Protein AF-A0A7X6Z408-F1 (afdb_monomer_lite)

Foldseek 3Di:
DAAFQFDPDDWDFCPDDPNQVDAFFKKWWAQDPCQCVFPQCVPPDHDPQTFIWTWHDDVAIKIWTFFYAHPVRRDTDGDPDPDIRMDGSVSRRGITITTIDDDPVNCVDPVND

Secondary structure (DSSP, 8-state):
-EEPEE-----EETTSTTGGG--SEEEEEP--TTGGGSTT-TTSPP-SS-EEEEEEEESEEEEEEEEEEETTTTEEEE-SSS--EEEEGGG-TT-EEEEEEPPHHHHT-GGG-

Radius of gyration: 12.65 Å; chains: 1; bounding box: 28×29×30 Å

pLDDT: mean 82.38, std 9.24, range [54.75, 93.94]

Structure (mmCIF, N/CA/C/O backbone):
data_AF-A0A7X6Z408-F1
#
_entry.id   AF-A0A7X6Z408-F1
#
loop_
_atom_site.group_PDB
_atom_site.id
_atom_site.type_symbol
_atom_site.label_atom_id
_atom_site.label_alt_id
_atom_site.label_comp_id
_atom_site.label_asym_id
_atom_site.label_entity_id
_atom_site.label_seq_id
_atom_site.pdbx_PDB_ins_code
_atom_site.Cartn_x
_atom_site.Cartn_y
_atom_site.Cartn_z
_atom_site.occupancy
_atom_site.B_iso_or_equiv
_atom_site.auth_seq_id
_atom_site.auth_comp_id
_atom_site.auth_asym_id
_atom_site.auth_atom_id
_atom_site.pdbx_PDB_model_num
ATOM 1 N N . MET A 1 1 ? 8.527 -6.703 -14.363 1.00 76.44 1 MET A N 1
ATOM 2 C CA . MET A 1 1 ? 7.606 -5.868 -13.563 1.00 76.44 1 MET A CA 1
ATOM 3 C C . MET A 1 1 ? 6.306 -5.740 -14.341 1.00 76.44 1 MET A C 1
ATOM 5 O O . MET A 1 1 ? 6.371 -5.642 -15.563 1.00 76.44 1 MET A O 1
ATOM 9 N N . ASN A 1 2 ? 5.157 -5.806 -13.670 1.00 82.44 2 ASN A N 1
ATOM 10 C CA . ASN A 1 2 ? 3.829 -5.806 -14.299 1.00 82.44 2 ASN A CA 1
ATOM 11 C C . ASN A 1 2 ? 3.222 -4.405 -14.304 1.00 82.44 2 ASN A C 1
ATOM 13 O O . ASN A 1 2 ? 3.546 -3.613 -13.429 1.00 82.44 2 ASN A O 1
ATOM 17 N N . LYS A 1 3 ? 2.344 -4.082 -15.262 1.00 80.94 3 LYS A N 1
ATOM 18 C CA . LYS A 1 3 ? 1.767 -2.730 -15.382 1.00 80.94 3 LYS A CA 1
AT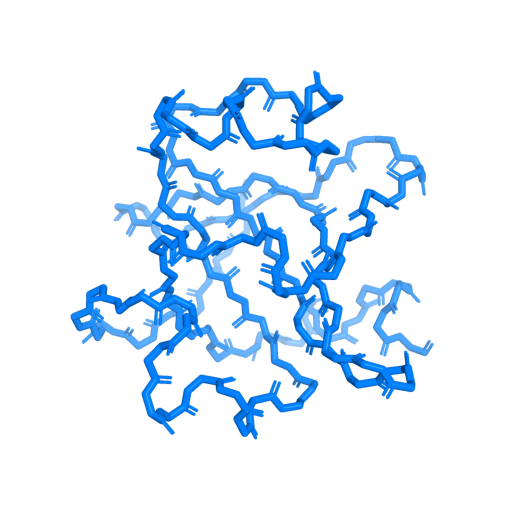OM 19 C C . LYS A 1 3 ? 0.621 -2.484 -14.399 1.00 80.94 3 LYS A C 1
ATOM 21 O O . LYS A 1 3 ? -0.333 -3.257 -14.336 1.00 80.94 3 LYS A O 1
ATOM 26 N N . LEU A 1 4 ? 0.673 -1.345 -13.720 1.00 75.69 4 LEU A N 1
ATOM 27 C CA . LEU A 1 4 ? -0.427 -0.739 -12.981 1.00 75.69 4 LEU A CA 1
ATOM 28 C C . LEU A 1 4 ? -1.313 0.057 -13.946 1.00 75.69 4 LEU A C 1
ATOM 30 O O . LEU A 1 4 ? -0.851 0.617 -14.935 1.00 75.69 4 LEU A O 1
ATOM 34 N N . LYS A 1 5 ? -2.606 0.162 -13.638 1.00 67.44 5 LYS A N 1
ATOM 35 C CA . LYS A 1 5 ? -3.467 1.212 -14.200 1.00 67.44 5 LYS A CA 1
ATOM 36 C C . LYS A 1 5 ? -3.809 2.188 -13.085 1.00 67.44 5 LYS A C 1
ATOM 38 O O . LYS A 1 5 ? -4.943 2.253 -12.617 1.00 67.44 5 LYS A O 1
ATOM 43 N N . ALA A 1 6 ? -2.810 2.922 -12.609 1.00 60.81 6 ALA A N 1
ATOM 44 C CA . ALA A 1 6 ? -3.060 4.014 -11.683 1.00 60.81 6 ALA A CA 1
ATOM 45 C C . ALA A 1 6 ? -3.700 5.168 -12.464 1.00 60.81 6 ALA A C 1
ATOM 47 O O . ALA A 1 6 ? -3.206 5.585 -13.511 1.00 60.81 6 ALA A O 1
ATOM 48 N N . LYS A 1 7 ? -4.833 5.692 -11.993 1.00 58.09 7 LYS A N 1
ATOM 49 C CA . LYS A 1 7 ? -5.314 6.970 -12.525 1.00 58.09 7 LYS A CA 1
ATOM 50 C C . LYS A 1 7 ? -4.286 8.008 -12.058 1.00 58.09 7 LYS A C 1
ATOM 52 O O . LYS A 1 7 ? -3.956 8.013 -10.876 1.00 58.09 7 LYS A O 1
ATOM 57 N N . LYS A 1 8 ? -3.764 8.858 -12.953 1.00 54.75 8 LYS A N 1
ATOM 58 C CA . LYS A 1 8 ? -2.897 9.989 -12.570 1.00 54.75 8 LYS A CA 1
ATOM 59 C C . LYS A 1 8 ? -3.716 10.956 -11.715 1.00 54.75 8 LYS A C 1
ATOM 61 O O . LYS A 1 8 ? -4.368 11.860 -12.229 1.00 54.75 8 LYS A O 1
ATOM 66 N N . ILE A 1 9 ? -3.763 10.691 -10.418 1.00 54.88 9 ILE A N 1
ATOM 67 C CA . ILE A 1 9 ? -4.432 11.499 -9.408 1.00 54.88 9 ILE A CA 1
ATOM 68 C C . ILE A 1 9 ? -3.329 12.098 -8.540 1.00 54.88 9 ILE A C 1
ATOM 70 O O . ILE A 1 9 ? -2.275 11.498 -8.331 1.00 54.88 9 ILE A O 1
ATOM 74 N N . LYS A 1 10 ? -3.567 13.316 -8.061 1.00 65.94 10 LYS A N 1
ATOM 75 C CA . LYS A 1 10 ? -2.752 13.972 -7.040 1.00 65.94 10 LYS A CA 1
ATOM 76 C C . LYS A 1 10 ? -2.531 12.997 -5.870 1.00 65.94 10 LYS A C 1
ATOM 78 O O . LYS A 1 10 ? -3.444 12.270 -5.507 1.00 65.94 10 LYS A O 1
ATOM 83 N N . ARG A 1 11 ? -1.331 12.953 -5.287 1.00 71.00 11 ARG A N 1
ATOM 84 C CA . ARG A 1 11 ? -1.097 12.179 -4.054 1.00 71.00 11 ARG A CA 1
ATOM 85 C C . ARG A 1 11 ? -1.987 12.731 -2.941 1.00 71.00 11 ARG A C 1
ATOM 87 O O . ARG A 1 11 ? -2.121 13.951 -2.818 1.00 71.00 11 ARG A O 1
ATOM 94 N N . HIS A 1 12 ? -2.551 11.847 -2.132 1.00 78.38 12 HIS A N 1
ATOM 95 C CA . HIS A 1 12 ? -3.394 12.218 -1.003 1.00 78.38 12 HIS A CA 1
ATOM 96 C C . HIS A 1 12 ? -2.888 11.574 0.281 1.00 78.38 12 HIS A C 1
ATOM 98 O O . HIS A 1 12 ? -2.257 10.520 0.252 1.00 78.38 12 HIS A O 1
ATOM 104 N N . MET A 1 13 ? -3.197 12.203 1.412 1.00 83.31 13 MET A N 1
ATOM 105 C CA . MET A 1 13 ? -2.973 11.601 2.723 1.00 83.31 13 MET A CA 1
ATOM 106 C C . MET A 1 13 ? -3.982 10.473 2.932 1.00 83.31 13 MET A C 1
ATOM 108 O O . MET A 1 13 ? -5.179 10.697 2.727 1.00 83.31 13 MET A O 1
ATOM 112 N N . LEU A 1 14 ? -3.528 9.312 3.406 1.00 81.06 14 LEU A N 1
ATOM 113 C CA . LEU A 1 14 ? -4.393 8.178 3.740 1.00 81.06 14 LEU A CA 1
ATOM 114 C C . LEU A 1 14 ? -5.520 8.583 4.705 1.00 81.06 14 LEU A C 1
ATOM 116 O O . LEU A 1 14 ? -6.647 8.133 4.563 1.00 81.06 14 LEU A O 1
ATOM 120 N N . ASN A 1 15 ? -5.250 9.505 5.632 1.00 75.50 15 ASN A N 1
ATOM 121 C CA . ASN A 1 15 ? -6.247 9.974 6.596 1.00 75.50 15 ASN A CA 1
ATOM 122 C C . ASN A 1 15 ? -7.119 11.150 6.125 1.00 75.50 15 ASN A C 1
ATOM 124 O O . ASN A 1 15 ? -7.813 11.764 6.932 1.00 75.50 15 ASN A O 1
ATOM 128 N N . SER A 1 16 ? -7.094 11.496 4.837 1.00 75.12 16 SER A N 1
ATOM 129 C CA . SER A 1 16 ? -7.961 12.548 4.295 1.00 75.12 16 SER A CA 1
ATOM 130 C C . SER A 1 16 ? -9.362 12.028 3.930 1.00 75.12 16 SER A C 1
ATOM 132 O O . SER A 1 16 ? -9.568 10.831 3.744 1.00 75.12 16 SER A O 1
ATOM 134 N N . TYR A 1 17 ? -10.322 12.957 3.846 1.00 55.22 17 TYR A N 1
ATOM 135 C CA . TYR A 1 17 ? -11.784 12.759 3.877 1.00 55.22 17 TYR A CA 1
ATOM 136 C C . TYR A 1 17 ? -12.367 11.687 2.930 1.00 55.22 17 TYR A C 1
ATOM 138 O O . TYR A 1 17 ? -13.421 11.136 3.228 1.00 55.22 17 TYR A O 1
ATOM 146 N N . GLU A 1 18 ? -11.695 11.345 1.830 1.00 64.44 18 GLU A N 1
ATOM 147 C CA . GLU A 1 18 ? -12.190 10.356 0.855 1.00 64.44 18 GLU A CA 1
ATOM 148 C C . GLU A 1 18 ? -11.564 8.958 1.014 1.00 64.44 18 GLU A C 1
ATOM 150 O O . GLU A 1 18 ? -12.105 7.987 0.494 1.00 64.44 18 GLU A O 1
ATOM 155 N N . PHE A 1 19 ? -10.453 8.821 1.750 1.00 68.12 19 PHE A N 1
ATOM 156 C CA . PHE A 1 19 ? -9.693 7.564 1.844 1.00 68.12 19 PHE A CA 1
ATOM 157 C C . PHE A 1 19 ? -10.197 6.607 2.924 1.00 68.12 19 PHE A C 1
ATOM 159 O O . PHE A 1 19 ? -10.106 5.397 2.757 1.00 68.12 19 PHE A O 1
ATOM 166 N N . TRP A 1 20 ? -10.818 7.119 3.986 1.00 66.88 20 TRP A N 1
ATOM 167 C CA . TRP A 1 20 ? -11.453 6.281 5.014 1.00 66.88 20 TRP A CA 1
ATOM 168 C C . TRP A 1 20 ? -12.666 5.487 4.500 1.00 66.88 20 TRP A C 1
ATOM 170 O O . TRP A 1 20 ? -13.139 4.585 5.180 1.00 66.88 20 TRP A O 1
ATOM 180 N N . GLN A 1 21 ? -13.175 5.819 3.311 1.00 68.38 21 GLN A N 1
ATOM 181 C CA . GLN A 1 21 ? -14.295 5.133 2.656 1.00 68.38 21 GLN A CA 1
ATOM 182 C C . GLN A 1 21 ? -13.830 4.092 1.622 1.00 68.38 21 GLN A C 1
ATOM 184 O O . GLN A 1 21 ? -14.648 3.488 0.930 1.00 68.38 21 GLN A O 1
ATOM 189 N N . ILE A 1 22 ? -12.516 3.920 1.469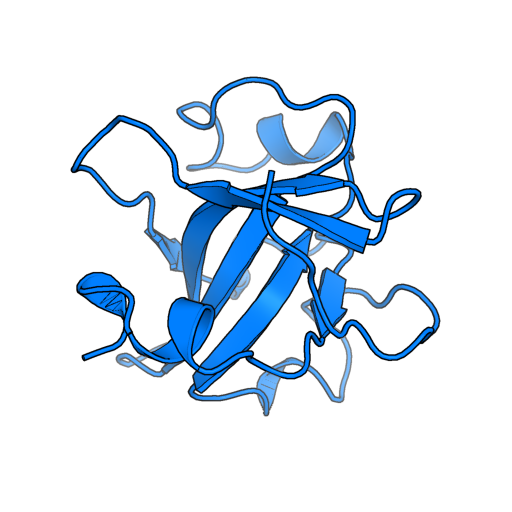 1.00 74.56 22 ILE A N 1
ATOM 190 C CA . ILE A 1 22 ? -11.905 3.030 0.487 1.00 74.56 22 ILE A CA 1
ATOM 191 C C . ILE A 1 22 ? -11.824 1.635 1.094 1.00 74.56 22 ILE A C 1
ATOM 193 O O . ILE A 1 22 ? -10.837 1.279 1.729 1.00 74.56 22 ILE A O 1
ATOM 197 N N . ASP A 1 23 ? -12.879 0.861 0.873 1.00 82.94 23 ASP A N 1
ATOM 198 C CA . ASP A 1 23 ? -12.876 -0.575 1.119 1.00 82.94 23 ASP A CA 1
ATOM 199 C C . ASP A 1 23 ? -12.513 -1.333 -0.167 1.00 82.94 23 ASP A C 1
ATOM 201 O O . ASP A 1 23 ? -12.888 -0.930 -1.279 1.00 82.94 23 ASP A O 1
ATOM 205 N N . GLU A 1 24 ? -11.740 -2.402 -0.002 1.00 87.44 24 GLU A N 1
ATOM 206 C CA . GLU A 1 24 ? -11.273 -3.303 -1.057 1.00 87.44 24 GLU A CA 1
ATOM 207 C C . GLU A 1 24 ? -10.630 -2.595 -2.271 1.00 87.44 24 GLU A C 1
ATOM 209 O O . GLU A 1 24 ? -11.056 -2.758 -3.426 1.00 87.44 24 GLU A O 1
ATOM 214 N N . LYS A 1 25 ? -9.585 -1.779 -2.054 1.00 89.19 25 LYS A N 1
ATOM 215 C CA . LYS A 1 25 ? -8.840 -1.113 -3.150 1.00 89.19 25 LYS A CA 1
ATOM 216 C C . LYS A 1 25 ? -7.335 -1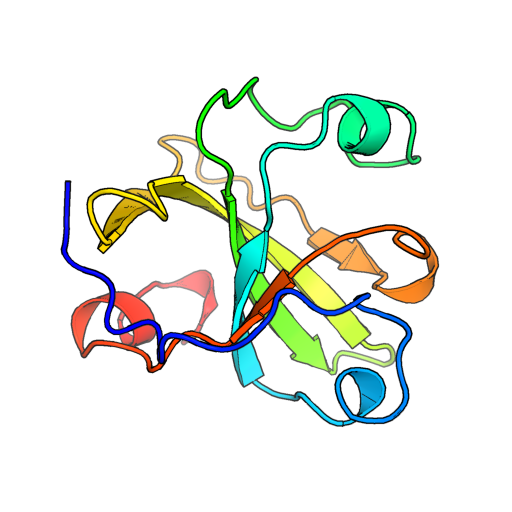.275 -3.059 1.00 89.19 25 LYS A C 1
ATOM 218 O O . LYS A 1 25 ? -6.740 -1.238 -1.991 1.00 8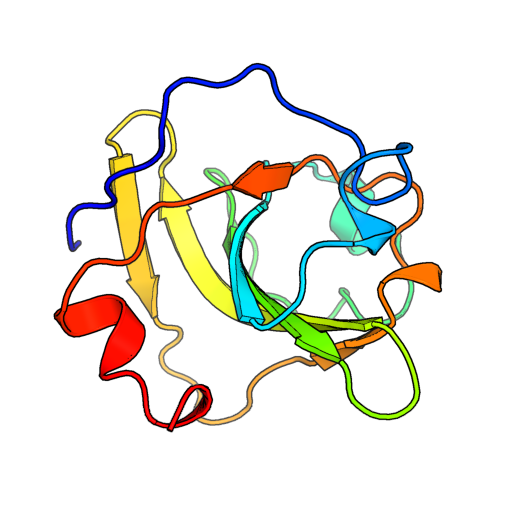9.19 25 LYS A O 1
ATOM 223 N N . PHE A 1 26 ? -6.703 -1.293 -4.230 1.00 89.56 26 PHE A N 1
ATOM 224 C CA . PHE A 1 26 ? -5.255 -1.182 -4.352 1.00 89.56 26 PHE A CA 1
ATOM 225 C C . PHE A 1 26 ? -4.782 0.264 -4.251 1.00 89.56 26 PHE A C 1
ATOM 227 O O . PHE A 1 26 ? -5.388 1.182 -4.815 1.00 89.56 26 PHE A O 1
ATOM 234 N N . LEU A 1 27 ? -3.644 0.436 -3.592 1.00 90.00 27 LEU A N 1
ATOM 235 C CA . LEU A 1 27 ? -2.969 1.700 -3.371 1.00 90.00 27 LEU A CA 1
ATOM 236 C C . LEU A 1 27 ? -1.514 1.609 -3.848 1.00 90.00 27 LEU A C 1
ATOM 238 O O . LEU A 1 27 ? -0.856 0.589 -3.660 1.00 90.00 27 LEU A O 1
ATOM 242 N N . VAL A 1 28 ? -0.995 2.696 -4.418 1.00 89.88 28 VAL A N 1
ATOM 243 C CA . VAL A 1 28 ? 0.450 2.948 -4.479 1.00 89.88 28 VAL A CA 1
ATOM 244 C C . VAL A 1 28 ? 0.809 3.859 -3.321 1.00 89.88 28 VAL A C 1
ATOM 246 O O . VAL A 1 28 ? 0.315 4.986 -3.247 1.00 89.88 28 VAL A O 1
ATOM 249 N N . VAL A 1 29 ? 1.673 3.377 -2.439 1.00 89.12 29 VAL A N 1
ATOM 250 C CA . VAL A 1 29 ? 2.269 4.146 -1.351 1.00 89.12 29 VAL A CA 1
ATOM 251 C C . VAL A 1 29 ? 3.530 4.818 -1.881 1.00 89.12 29 VAL A C 1
ATOM 253 O O . VAL A 1 29 ? 4.380 4.165 -2.484 1.00 89.12 29 VAL A O 1
ATOM 256 N N . SER A 1 30 ? 3.641 6.132 -1.692 1.00 84.44 30 SER A N 1
ATOM 257 C CA . SER A 1 30 ? 4.803 6.891 -2.171 1.00 84.44 30 SER A CA 1
ATOM 258 C C . SER A 1 30 ? 6.076 6.496 -1.412 1.00 84.44 30 SER A C 1
ATOM 260 O O . SER A 1 30 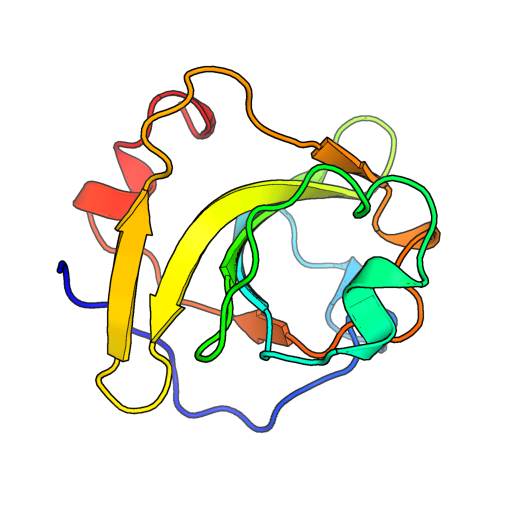? 5.981 6.180 -0.228 1.00 84.44 30 SER A O 1
ATOM 262 N N . PRO A 1 31 ? 7.261 6.563 -2.044 1.00 75.69 31 PRO A N 1
ATOM 263 C CA . PRO A 1 31 ? 8.524 6.340 -1.357 1.00 75.69 31 PRO A CA 1
ATOM 264 C C . PRO A 1 31 ? 8.779 7.527 -0.431 1.00 75.69 31 PRO A C 1
ATOM 266 O O . PRO A 1 31 ? 9.255 8.584 -0.843 1.00 75.69 31 PRO A O 1
ATOM 269 N N . ASP A 1 32 ? 8.390 7.383 0.827 1.00 76.25 32 ASP A N 1
ATOM 270 C CA . ASP A 1 32 ? 8.695 8.351 1.866 1.00 76.25 32 ASP A CA 1
ATOM 271 C C . ASP A 1 32 ? 9.543 7.657 2.924 1.00 76.25 32 ASP A C 1
ATOM 273 O O . ASP A 1 32 ? 9.092 6.740 3.605 1.00 76.25 32 ASP A O 1
ATOM 277 N N . LYS A 1 33 ? 10.785 8.123 3.081 1.00 67.69 33 LYS A N 1
ATOM 278 C CA . LYS A 1 33 ? 11.721 7.608 4.090 1.00 67.69 33 LYS A CA 1
ATOM 279 C C . LYS A 1 33 ? 11.177 7.747 5.514 1.00 67.69 33 LYS A C 1
ATOM 281 O O . LYS A 1 33 ? 11.663 7.080 6.418 1.00 67.69 33 LYS A O 1
ATOM 286 N N . LYS A 1 34 ? 10.174 8.604 5.729 1.00 70.94 34 LYS A N 1
ATOM 287 C CA . LYS A 1 34 ? 9.477 8.746 7.010 1.00 70.94 34 LYS A CA 1
ATOM 288 C C . LYS A 1 34 ? 8.461 7.635 7.280 1.00 70.94 34 LYS A C 1
ATOM 290 O O . LYS A 1 34 ? 7.993 7.550 8.410 1.00 70.94 34 LYS A O 1
ATOM 295 N N . LEU A 1 35 ? 8.123 6.792 6.299 1.00 71.69 35 LEU A N 1
ATOM 296 C CA . LEU A 1 35 ? 7.238 5.640 6.510 1.00 71.69 35 LEU A CA 1
ATOM 297 C C . LEU A 1 35 ? 7.838 4.661 7.515 1.00 71.69 35 LEU A C 1
ATOM 299 O O . LEU A 1 35 ? 7.147 4.257 8.437 1.00 71.69 35 LEU A O 1
ATOM 303 N N . PHE A 1 36 ? 9.138 4.387 7.427 1.00 69.62 36 PHE A N 1
ATOM 304 C CA . PHE A 1 36 ? 9.839 3.502 8.367 1.00 69.62 36 PHE A CA 1
ATOM 305 C C . PHE A 1 36 ? 9.961 4.064 9.791 1.00 69.62 36 PHE A C 1
ATOM 307 O O . PHE A 1 36 ? 10.445 3.378 10.682 1.00 69.62 36 PHE A O 1
ATOM 314 N N . LEU A 1 37 ? 9.561 5.322 10.016 1.00 71.12 37 LEU A N 1
ATOM 315 C CA . LEU A 1 37 ? 9.464 5.903 11.358 1.00 71.12 37 LEU A CA 1
ATOM 316 C C . LEU A 1 37 ? 8.106 5.610 12.017 1.00 71.12 37 LEU A C 1
ATOM 318 O O . LEU A 1 37 ? 7.897 6.007 13.162 1.00 71.12 37 LEU A O 1
ATOM 322 N N . GLN A 1 38 ? 7.169 4.995 11.288 1.00 73.62 38 GLN A N 1
ATOM 323 C CA . GLN A 1 38 ? 5.855 4.614 11.793 1.00 73.62 38 GLN A CA 1
ATOM 324 C C . GLN A 1 38 ? 5.891 3.174 12.301 1.00 73.62 38 GLN A C 1
ATOM 326 O O . GLN A 1 38 ? 6.433 2.285 11.645 1.00 73.62 38 GLN A O 1
ATOM 331 N N . GLU A 1 39 ? 5.293 2.973 13.473 1.00 72.62 39 GLU A N 1
ATOM 332 C CA . GLU A 1 39 ? 5.255 1.686 14.162 1.00 72.62 39 GLU A CA 1
ATOM 333 C C . GLU A 1 39 ? 4.604 0.609 13.283 1.00 72.62 39 GLU A C 1
ATOM 335 O O . GLU A 1 39 ? 3.506 0.800 12.750 1.00 72.62 39 GLU A O 1
ATOM 340 N N . GLY A 1 40 ? 5.288 -0.523 13.130 1.00 74.56 40 GLY A N 1
ATOM 341 C CA . GLY A 1 40 ? 4.835 -1.666 12.342 1.00 74.56 40 GLY A CA 1
ATOM 342 C C . GLY A 1 40 ? 5.339 -1.685 10.898 1.00 74.56 40 GLY A C 1
ATOM 343 O O . GLY A 1 40 ? 5.154 -2.697 10.230 1.00 74.56 40 GLY A O 1
ATOM 344 N N . LEU A 1 41 ? 5.988 -0.622 10.404 1.00 82.38 41 LEU A N 1
ATOM 345 C CA . LEU A 1 41 ? 6.577 -0.577 9.056 1.00 82.38 41 LEU A CA 1
ATOM 346 C C . LEU A 1 41 ? 8.080 -0.894 9.024 1.00 82.38 41 LEU A C 1
ATOM 348 O O . LEU A 1 41 ? 8.674 -0.910 7.949 1.00 82.38 41 LEU A O 1
ATOM 352 N N . GLU A 1 42 ? 8.704 -1.184 10.166 1.00 80.62 42 GLU A N 1
ATOM 353 C CA . GLU A 1 42 ? 10.149 -1.438 10.272 1.00 80.62 42 GLU A CA 1
ATOM 354 C C . GLU A 1 42 ? 10.583 -2.724 9.556 1.00 80.62 42 GLU A C 1
ATOM 356 O O . GLU A 1 42 ? 11.761 -2.919 9.266 1.00 80.62 42 GLU A O 1
ATOM 361 N N . THR A 1 43 ? 9.628 -3.612 9.287 1.00 82.88 43 THR A N 1
ATOM 362 C CA . THR A 1 43 ? 9.843 -4.891 8.602 1.00 82.88 43 THR A CA 1
ATOM 363 C C . THR A 1 43 ? 9.682 -4.793 7.085 1.00 82.88 43 THR A C 1
ATOM 365 O O . THR A 1 43 ? 10.005 -5.752 6.382 1.00 82.88 43 THR A O 1
ATOM 368 N N . LEU A 1 44 ? 9.204 -3.655 6.557 1.00 86.12 44 LEU A N 1
ATOM 369 C CA . LEU A 1 44 ? 9.106 -3.468 5.114 1.00 86.12 44 LEU A CA 1
ATOM 370 C C . LEU A 1 44 ? 10.502 -3.411 4.487 1.00 86.12 44 LEU A C 1
ATOM 372 O O . LEU A 1 44 ? 11.347 -2.649 4.953 1.00 86.12 44 LEU A O 1
ATOM 376 N N . PRO A 1 45 ? 10.740 -4.140 3.383 1.00 86.81 45 PRO A N 1
ATOM 377 C CA . PRO A 1 45 ? 11.963 -3.978 2.611 1.00 86.81 45 PRO A CA 1
ATOM 378 C C . PRO A 1 45 ? 12.101 -2.543 2.100 1.00 86.81 45 PRO A C 1
ATOM 380 O O . PRO A 1 45 ? 11.113 -1.971 1.638 1.00 86.81 45 PRO A O 1
ATOM 383 N N . ASP A 1 46 ? 13.313 -1.989 2.099 1.00 85.06 46 ASP A N 1
ATOM 384 C CA . ASP A 1 46 ? 13.576 -0.657 1.545 1.00 85.06 46 ASP A CA 1
ATOM 385 C C . ASP A 1 46 ? 13.116 -0.549 0.080 1.00 85.06 46 ASP A C 1
ATOM 387 O O . ASP A 1 46 ? 13.396 -1.418 -0.748 1.00 85.06 46 ASP A O 1
ATOM 391 N N . SER A 1 47 ? 12.417 0.540 -0.250 1.00 85.69 47 SER A N 1
ATOM 392 C CA . SER A 1 47 ? 11.971 0.842 -1.612 1.00 85.69 47 SER A CA 1
ATOM 393 C C . SER A 1 47 ? 12.236 2.301 -1.955 1.00 85.69 47 SER A C 1
ATOM 395 O O . SER A 1 47 ? 11.771 3.212 -1.268 1.00 85.69 47 SER A O 1
ATOM 397 N N . GLU A 1 48 ? 12.956 2.531 -3.053 1.00 81.69 48 GLU A N 1
ATOM 398 C CA . 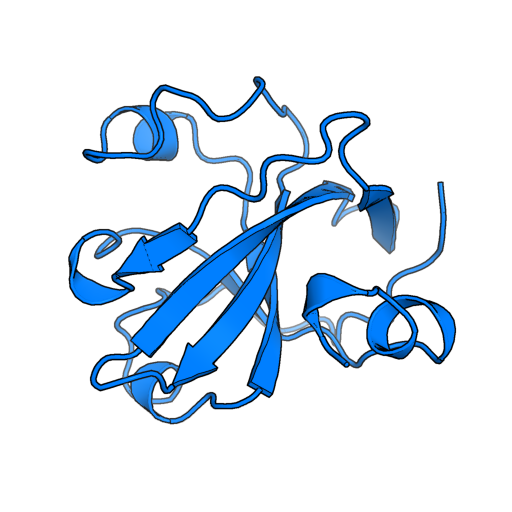GLU A 1 48 ? 13.210 3.879 -3.571 1.00 81.69 48 GLU A CA 1
ATOM 399 C C . GLU A 1 48 ? 12.036 4.426 -4.394 1.00 81.69 48 GLU A C 1
ATOM 401 O O . GLU A 1 48 ? 11.866 5.643 -4.473 1.00 81.69 48 GLU A O 1
ATOM 406 N N . SER A 1 49 ? 11.197 3.545 -4.953 1.00 86.62 49 SER A N 1
ATOM 407 C CA . SER A 1 49 ? 10.093 3.922 -5.850 1.00 86.62 49 SER A CA 1
ATOM 408 C C . SER A 1 49 ? 8.710 3.873 -5.185 1.00 86.62 49 SER A C 1
ATOM 410 O O . SER A 1 49 ? 7.794 4.560 -5.636 1.00 86.62 49 SER A O 1
ATOM 412 N N . GLY A 1 50 ? 8.555 3.133 -4.082 1.00 90.06 50 GLY A N 1
ATOM 413 C CA . GLY A 1 50 ? 7.306 3.019 -3.320 1.00 90.06 50 GLY A CA 1
ATOM 414 C C . GLY A 1 50 ? 6.770 1.589 -3.214 1.00 90.06 50 GLY A C 1
ATOM 415 O O . GLY A 1 50 ? 7.459 0.616 -3.535 1.00 90.06 50 GLY A O 1
ATOM 416 N N . TYR A 1 51 ? 5.529 1.453 -2.745 1.00 92.88 51 TYR A N 1
ATOM 417 C CA . TYR A 1 51 ? 4.916 0.149 -2.462 1.00 92.88 51 TYR A CA 1
ATOM 418 C C . TYR A 1 51 ? 3.549 -0.022 -3.103 1.00 92.88 51 TYR A C 1
ATOM 420 O O . TYR A 1 51 ? 2.789 0.933 -3.258 1.00 92.88 51 TYR A O 1
ATOM 428 N N . LEU A 1 52 ? 3.226 -1.269 -3.423 1.00 93.19 52 LEU A N 1
ATOM 429 C CA . LEU A 1 52 ? 1.878 -1.717 -3.721 1.00 93.19 52 LEU A CA 1
ATOM 430 C C . LEU A 1 52 ? 1.225 -2.178 -2.417 1.00 93.19 52 LEU A C 1
ATOM 432 O O . LEU A 1 52 ? 1.742 -3.069 -1.742 1.00 93.19 52 LEU A O 1
ATOM 436 N N . ALA A 1 53 ? 0.068 -1.611 -2.102 1.00 93.50 53 ALA A N 1
ATOM 437 C CA . ALA A 1 53 ? -0.722 -1.994 -0.945 1.00 93.50 53 ALA A CA 1
ATOM 438 C C . ALA A 1 53 ? -2.183 -2.270 -1.318 1.00 93.50 53 ALA A C 1
ATOM 440 O O . ALA A 1 53 ? -2.652 -1.885 -2.392 1.00 93.50 53 ALA A O 1
ATOM 441 N N . TYR A 1 54 ? -2.904 -2.926 -0.418 1.00 93.00 54 TYR A N 1
ATOM 442 C CA . TYR A 1 54 ? -4.328 -3.202 -0.515 1.00 93.00 54 TYR A CA 1
ATOM 443 C C . TYR A 1 54 ? -5.025 -2.762 0.772 1.00 93.00 54 TYR A C 1
ATOM 445 O O . TYR A 1 54 ? -4.620 -3.144 1.867 1.00 93.00 54 TYR A O 1
ATOM 453 N N . ALA A 1 55 ? -6.037 -1.913 0.630 1.00 91.88 55 ALA A N 1
ATOM 454 C CA . ALA A 1 55 ? -6.861 -1.417 1.717 1.00 91.88 55 ALA A CA 1
ATOM 455 C C . ALA A 1 55 ? -8.163 -2.214 1.783 1.00 91.88 55 ALA A C 1
ATOM 457 O O . ALA A 1 55 ? -8.820 -2.378 0.753 1.00 91.88 55 ALA A O 1
ATOM 458 N N . TYR A 1 56 ? -8.520 -2.679 2.977 1.00 92.19 56 TYR A N 1
ATOM 459 C CA . TYR A 1 56 ? -9.743 -3.437 3.233 1.00 92.19 56 TYR A CA 1
ATOM 460 C C . TYR A 1 56 ? -10.227 -3.238 4.671 1.00 92.19 56 TYR A C 1
ATOM 462 O O . TYR A 1 56 ? -9.446 -2.886 5.563 1.00 92.19 56 TYR A O 1
ATOM 470 N N . LEU A 1 57 ? -11.521 -3.443 4.893 1.00 90.31 57 LEU A N 1
ATOM 471 C CA . LEU A 1 57 ? -12.146 -3.350 6.204 1.00 90.31 57 LEU A CA 1
ATOM 472 C C . LEU A 1 57 ? -12.161 -4.715 6.908 1.00 90.31 57 LEU A C 1
ATOM 474 O O . LEU A 1 57 ? -12.742 -5.675 6.416 1.00 90.31 57 LEU A O 1
ATOM 478 N N . ASP A 1 58 ? -11.569 -4.781 8.099 1.00 89.62 58 ASP A N 1
ATOM 479 C CA . ASP A 1 58 ? -11.644 -5.940 8.997 1.00 89.62 58 ASP A CA 1
ATOM 480 C C . ASP A 1 58 ? -11.647 -5.442 10.446 1.00 89.62 58 ASP A C 1
ATOM 482 O O . ASP A 1 58 ? -10.590 -5.194 11.034 1.00 89.62 58 ASP A O 1
ATOM 486 N N . GLU A 1 59 ? -12.856 -5.177 10.960 1.00 89.56 59 GLU A N 1
ATOM 487 C CA . GLU A 1 59 ? -13.188 -4.381 12.163 1.00 89.56 59 GLU A CA 1
ATOM 488 C C . GLU A 1 59 ? -12.738 -2.907 12.101 1.00 89.56 59 GLU A C 1
ATOM 490 O O . GLU A 1 59 ? -13.482 -2.000 12.476 1.00 89.56 59 GLU A O 1
ATOM 495 N N . VAL A 1 60 ? -11.540 -2.663 11.576 1.00 89.19 60 VAL A N 1
ATOM 496 C CA . VAL A 1 60 ? -10.936 -1.366 11.275 1.00 89.19 60 VAL A CA 1
ATOM 497 C C . VAL A 1 60 ? -10.356 -1.386 9.862 1.00 89.19 60 VAL A C 1
ATOM 499 O O . VAL A 1 60 ? -10.120 -2.447 9.287 1.00 89.19 60 VAL A O 1
ATOM 502 N N . LEU A 1 61 ? -10.103 -0.209 9.289 1.00 89.62 61 LEU A N 1
ATOM 503 C CA . LEU A 1 61 ? -9.436 -0.117 7.993 1.00 89.62 61 LEU A CA 1
ATOM 504 C C . LEU A 1 61 ? -7.982 -0.598 8.127 1.00 89.62 61 LEU A C 1
ATOM 506 O O . LEU A 1 61 ? -7.206 -0.027 8.901 1.00 89.62 61 LEU A O 1
ATOM 510 N N . LYS A 1 62 ? -7.618 -1.632 7.369 1.00 91.88 62 LYS A N 1
ATOM 511 C CA . LYS A 1 62 ? -6.280 -2.230 7.338 1.00 91.88 62 LYS A CA 1
ATOM 512 C C . LYS A 1 62 ? -5.614 -1.987 5.992 1.00 91.88 62 LYS A C 1
ATOM 514 O O . LYS A 1 62 ? -6.279 -1.903 4.964 1.00 91.88 62 LYS A O 1
ATOM 519 N N . ILE A 1 63 ? -4.290 -1.880 6.017 1.00 92.56 63 ILE A N 1
ATOM 520 C CA . ILE A 1 63 ? -3.432 -1.735 4.844 1.00 92.56 63 ILE A CA 1
ATOM 521 C C . ILE A 1 63 ? -2.485 -2.929 4.807 1.00 92.56 63 ILE A C 1
ATOM 523 O O . ILE A 1 63 ? -1.660 -3.097 5.703 1.00 92.56 63 ILE A O 1
ATOM 527 N N . ALA A 1 64 ? -2.613 -3.745 3.769 1.00 93.94 64 ALA A N 1
ATOM 528 C CA . ALA A 1 64 ? -1.740 -4.871 3.484 1.00 93.94 64 ALA A CA 1
ATOM 529 C C . ALA A 1 64 ? -0.702 -4.479 2.435 1.00 93.94 64 ALA A C 1
ATOM 531 O O . ALA A 1 64 ? -1.065 -4.049 1.341 1.00 93.94 64 ALA A O 1
ATOM 532 N N . PHE A 1 65 ? 0.581 -4.633 2.738 1.00 93.56 65 PHE A N 1
ATOM 533 C CA . PHE A 1 65 ? 1.662 -4.360 1.796 1.00 93.56 65 PHE A CA 1
ATOM 534 C C . PHE A 1 65 ? 1.986 -5.624 1.009 1.00 93.56 65 PHE A C 1
ATOM 536 O O . PHE A 1 65 ? 2.416 -6.627 1.568 1.00 93.56 65 PHE A O 1
ATOM 543 N N . LEU A 1 66 ? 1.769 -5.568 -0.303 1.00 93.50 66 LEU A N 1
ATOM 544 C CA . LEU A 1 66 ? 1.845 -6.738 -1.177 1.00 93.50 66 LEU A CA 1
ATOM 545 C C . LEU A 1 66 ? 3.122 -6.762 -2.016 1.00 93.50 66 LEU A C 1
ATOM 547 O O . LEU A 1 66 ? 3.496 -7.806 -2.545 1.00 93.50 66 LEU A O 1
ATOM 551 N N . GLY A 1 67 ? 3.775 -5.616 -2.200 1.00 93.06 67 GLY A N 1
ATOM 552 C CA . GLY A 1 67 ? 4.941 -5.550 -3.062 1.00 93.06 67 GLY A CA 1
ATOM 553 C C . GLY A 1 67 ? 5.527 -4.164 -3.250 1.00 93.06 67 GLY A C 1
ATOM 554 O O . GLY A 1 67 ? 5.134 -3.187 -2.616 1.00 93.06 67 GLY A O 1
ATOM 555 N N . PHE A 1 68 ? 6.445 -4.087 -4.201 1.00 93.00 68 PHE A N 1
ATOM 556 C CA . PHE A 1 68 ? 7.035 -2.854 -4.693 1.00 93.00 68 PHE A CA 1
ATOM 557 C C . PHE A 1 68 ? 6.181 -2.259 -5.809 1.00 93.00 68 PHE A C 1
ATOM 559 O O . PHE A 1 68 ? 5.613 -2.989 -6.628 1.00 93.00 68 PHE A O 1
ATOM 566 N N . ALA A 1 69 ? 6.139 -0.931 -5.874 1.00 91.50 69 ALA A N 1
ATOM 567 C CA . ALA A 1 69 ? 5.524 -0.199 -6.970 1.00 91.50 69 ALA A CA 1
ATOM 568 C C . ALA A 1 69 ? 6.475 0.879 -7.490 1.00 91.50 69 ALA A C 1
ATOM 570 O O . ALA A 1 69 ? 7.144 1.552 -6.710 1.00 91.50 69 ALA A O 1
ATOM 571 N N . ASP A 1 70 ? 6.485 1.055 -8.806 1.00 88.50 70 ASP A N 1
ATOM 572 C CA . ASP A 1 70 ? 7.119 2.172 -9.484 1.00 88.50 70 ASP A CA 1
ATOM 573 C C . ASP A 1 70 ? 6.035 3.080 -10.086 1.00 88.50 70 ASP A C 1
ATOM 575 O O . ASP A 1 70 ? 5.374 2.698 -11.060 1.00 88.50 70 ASP A O 1
ATOM 579 N N . PRO A 1 71 ? 5.786 4.259 -9.492 1.00 81.31 71 PRO A N 1
ATOM 580 C CA . PRO A 1 71 ? 4.788 5.193 -9.984 1.00 81.31 71 PRO A CA 1
ATOM 581 C C . PRO A 1 71 ? 5.223 5.938 -11.253 1.00 81.31 71 PRO A C 1
ATOM 583 O O . PRO A 1 71 ? 4.343 6.451 -11.943 1.00 81.31 71 PRO A O 1
ATOM 586 N N . GLU A 1 72 ? 6.522 6.033 -11.556 1.00 83.38 72 GLU A N 1
ATOM 587 C CA . GLU A 1 72 ? 7.018 6.695 -12.772 1.00 83.38 72 GLU A CA 1
ATOM 588 C C . GLU A 1 72 ? 6.822 5.792 -13.988 1.00 83.38 72 GLU A C 1
ATOM 590 O O . GLU A 1 72 ? 6.268 6.221 -15.001 1.00 83.38 72 GLU A O 1
ATOM 595 N N . GLU A 1 73 ? 7.180 4.518 -13.839 1.00 85.44 73 GLU A N 1
ATOM 596 C CA . GLU A 1 73 ? 7.025 3.496 -14.877 1.00 85.44 73 GLU A CA 1
ATOM 597 C C . GLU A 1 73 ? 5.624 2.858 -14.890 1.00 85.44 73 GLU A C 1
ATOM 599 O O . GLU A 1 73 ? 5.301 2.054 -15.766 1.00 85.44 73 GLU A O 1
ATOM 604 N N . GLU A 1 74 ? 4.771 3.207 -13.920 1.00 83.06 74 GLU A N 1
ATOM 605 C CA . GLU A 1 74 ? 3.455 2.601 -13.687 1.00 83.06 74 GLU A CA 1
ATOM 606 C C . GLU A 1 74 ? 3.551 1.067 -13.595 1.00 83.06 74 GLU A C 1
ATOM 608 O O . GLU A 1 74 ? 2.784 0.340 -14.232 1.00 83.06 74 GLU A O 1
ATOM 613 N N . THR A 1 75 ? 4.500 0.544 -12.812 1.00 87.50 75 THR A N 1
ATOM 614 C CA . THR A 1 75 ? 4.709 -0.904 -12.664 1.00 87.50 75 THR A CA 1
ATOM 615 C C . THR A 1 75 ? 4.744 -1.390 -11.217 1.00 87.50 75 THR A C 1
ATOM 617 O O . THR A 1 75 ? 4.832 -0.603 -10.284 1.00 87.50 75 THR A O 1
ATOM 620 N N . TYR A 1 76 ? 4.628 -2.703 -11.009 1.00 90.38 76 TYR A N 1
ATOM 621 C CA . TYR A 1 76 ? 4.723 -3.336 -9.695 1.00 90.38 76 TYR A CA 1
ATOM 622 C C . TYR A 1 76 ? 5.382 -4.719 -9.742 1.00 90.38 76 TYR A C 1
ATOM 624 O O . TYR A 1 76 ? 5.540 -5.332 -10.810 1.00 90.38 76 TYR A O 1
ATOM 632 N N . ARG A 1 77 ? 5.752 -5.214 -8.558 1.00 91.25 77 ARG A N 1
ATOM 633 C CA . ARG A 1 77 ? 6.215 -6.583 -8.305 1.00 91.25 77 ARG A CA 1
ATOM 634 C C . ARG A 1 77 ? 5.833 -6.988 -6.881 1.00 91.25 77 ARG A C 1
ATOM 636 O O . ARG A 1 77 ? 6.116 -6.233 -5.959 1.00 91.25 77 ARG A O 1
ATOM 643 N N . TYR A 1 78 ? 5.231 -8.162 -6.707 1.00 91.12 78 TYR A N 1
ATOM 644 C CA . TYR A 1 78 ? 4.942 -8.697 -5.373 1.00 91.12 78 TYR A CA 1
ATOM 645 C C . TYR A 1 78 ? 6.219 -8.979 -4.579 1.00 91.12 78 TYR A C 1
ATOM 647 O O . TYR A 1 78 ? 7.284 -9.205 -5.163 1.00 91.12 78 TYR A O 1
ATOM 655 N N . PHE A 1 79 ? 6.110 -8.960 -3.254 1.00 91.50 79 PHE A N 1
ATOM 656 C CA . PHE A 1 79 ? 7.177 -9.465 -2.402 1.00 91.50 79 PHE A CA 1
ATOM 657 C C . PHE A 1 79 ? 7.399 -10.961 -2.650 1.00 91.50 79 PHE A C 1
ATOM 659 O O . PHE A 1 79 ? 6.495 -11.682 -3.061 1.00 91.50 79 PHE A O 1
ATOM 666 N N . GLU A 1 80 ? 8.630 -11.418 -2.424 1.00 86.00 80 GLU A N 1
ATOM 667 C CA . GLU A 1 80 ? 8.968 -12.847 -2.506 1.00 86.00 80 GLU A CA 1
ATOM 668 C C . GLU A 1 80 ? 8.583 -13.601 -1.226 1.00 86.00 80 GLU A C 1
ATOM 670 O O . GLU A 1 80 ? 8.492 -14.824 -1.239 1.00 86.00 80 GLU A O 1
ATOM 675 N N . SER A 1 81 ? 8.352 -12.870 -0.131 1.00 81.31 81 SER A N 1
ATOM 676 C CA . SER A 1 81 ? 7.875 -13.419 1.138 1.00 81.31 81 SER A CA 1
ATOM 677 C C . SER A 1 81 ? 6.388 -13.760 1.063 1.00 81.31 81 SER A C 1
ATOM 679 O O . SER A 1 81 ? 5.603 -12.993 0.506 1.00 81.31 81 SER A O 1
ATOM 681 N N . GLU A 1 82 ? 6.002 -14.876 1.680 1.00 75.62 82 GLU A N 1
ATOM 682 C CA . GLU A 1 82 ? 4.594 -15.243 1.880 1.00 75.62 82 GLU A CA 1
ATOM 683 C C . GLU A 1 82 ? 3.938 -14.434 3.010 1.00 75.62 82 GLU A C 1
ATOM 685 O O . GLU A 1 82 ? 2.713 -14.319 3.066 1.00 75.62 82 GLU A O 1
ATOM 690 N N . GLU A 1 83 ? 4.736 -13.845 3.905 1.00 85.25 83 GLU A N 1
ATOM 691 C CA . GLU A 1 83 ? 4.223 -13.002 4.981 1.00 85.25 83 GLU A CA 1
ATOM 692 C C . GLU A 1 83 ? 3.836 -11.621 4.444 1.00 85.25 83 GLU A C 1
ATOM 694 O O . GLU A 1 83 ? 4.683 -10.820 4.038 1.00 85.25 83 GLU A O 1
ATOM 699 N N . VAL A 1 84 ? 2.534 -11.338 4.467 1.00 90.06 84 VAL A N 1
ATOM 700 C CA . VAL A 1 84 ? 1.986 -10.024 4.130 1.00 90.06 84 VAL A CA 1
ATOM 701 C C . VAL A 1 84 ? 1.954 -9.171 5.388 1.00 90.06 84 VAL A C 1
ATOM 703 O O . VAL A 1 84 ? 1.229 -9.470 6.338 1.00 90.06 84 VAL A O 1
ATOM 706 N N . LEU A 1 85 ? 2.712 -8.076 5.384 1.00 91.94 85 LEU A N 1
ATOM 707 C CA . LEU A 1 85 ? 2.627 -7.094 6.455 1.00 91.94 85 LEU A CA 1
ATOM 708 C C . LEU A 1 85 ? 1.283 -6.369 6.371 1.00 91.94 85 LEU A C 1
ATOM 710 O O . LEU A 1 85 ? 0.971 -5.727 5.364 1.00 91.94 85 LEU A O 1
ATOM 714 N N . VAL A 1 86 ? 0.520 -6.430 7.460 1.00 92.81 86 VAL A N 1
ATOM 715 C CA . VAL A 1 86 ? -0.767 -5.753 7.599 1.00 92.81 86 VAL A CA 1
ATOM 716 C C . VAL A 1 86 ? -0.716 -4.807 8.786 1.00 92.81 86 VAL A C 1
ATOM 718 O O . VAL A 1 86 ? -0.373 -5.209 9.895 1.00 92.81 86 VAL A O 1
ATOM 721 N N . VAL A 1 87 ? -1.114 -3.558 8.566 1.00 91.38 87 VAL A N 1
ATOM 722 C CA . VAL A 1 87 ? -1.149 -2.526 9.607 1.00 91.38 87 VAL A CA 1
ATOM 723 C C . VAL A 1 87 ? -2.479 -1.768 9.594 1.00 91.38 87 VAL A C 1
ATOM 725 O O . VAL A 1 87 ? -3.044 -1.522 8.524 1.00 91.38 87 VAL A O 1
ATOM 728 N N . PRO A 1 88 ? -3.013 -1.366 10.760 1.00 90.19 88 PRO A N 1
ATOM 729 C CA . PRO A 1 88 ? -4.163 -0.473 10.817 1.00 90.19 88 PRO A CA 1
ATOM 730 C C . PRO A 1 88 ? -3.857 0.879 10.159 1.00 90.19 88 PRO A C 1
ATOM 732 O O . PRO A 1 88 ? -2.860 1.523 10.484 1.00 90.19 88 PRO A O 1
ATOM 735 N N . ALA A 1 89 ? -4.756 1.368 9.304 1.00 88.12 89 ALA A N 1
ATOM 736 C CA . ALA A 1 89 ? -4.614 2.664 8.633 1.00 88.12 89 ALA A CA 1
ATOM 737 C C . ALA A 1 89 ? -4.470 3.837 9.623 1.00 88.12 89 ALA A C 1
ATOM 739 O O . ALA A 1 89 ? -3.795 4.824 9.336 1.00 88.12 89 ALA A O 1
ATOM 740 N N . ALA A 1 90 ? -5.054 3.713 10.821 1.00 85.69 90 ALA A N 1
ATOM 741 C CA . ALA A 1 90 ? -4.947 4.707 11.887 1.00 85.69 90 ALA A CA 1
ATOM 742 C C . ALA A 1 90 ? -3.498 4.947 12.360 1.00 85.69 90 ALA A C 1
ATOM 744 O O . ALA A 1 90 ? -3.182 6.063 12.773 1.00 85.69 90 ALA A O 1
ATOM 745 N N . LEU A 1 91 ? -2.619 3.940 12.259 1.00 86.50 91 LEU A N 1
ATOM 746 C CA . LEU A 1 91 ? -1.192 4.054 12.591 1.00 86.50 91 LEU A CA 1
ATOM 747 C C . LEU A 1 91 ? -0.373 4.725 11.482 1.00 86.50 91 LEU A C 1
ATOM 749 O O . LEU A 1 91 ? 0.798 5.035 11.687 1.00 86.50 91 LEU A O 1
ATOM 753 N N . LEU A 1 92 ? -0.997 5.012 10.334 1.00 85.12 92 LEU A N 1
ATOM 754 C CA . LEU A 1 92 ? -0.347 5.557 9.145 1.00 85.12 92 LEU A CA 1
ATOM 755 C C . LEU A 1 92 ? -0.784 6.997 8.814 1.00 85.12 92 LEU A C 1
ATOM 757 O O . LEU A 1 92 ? -1.144 7.301 7.669 1.00 85.12 92 LEU A O 1
ATOM 761 N N . PRO A 1 93 ? -0.763 7.941 9.777 1.00 75.88 93 PRO A N 1
ATOM 762 C CA . PRO A 1 93 ? -1.434 9.226 9.625 1.00 75.88 93 PRO A CA 1
ATOM 763 C C . PRO A 1 93 ? -0.824 10.124 8.559 1.00 75.88 93 PRO A C 1
ATOM 765 O O . PRO A 1 93 ? -1.499 11.024 8.053 1.00 75.88 93 PRO A O 1
ATOM 768 N N . GLN A 1 94 ? 0.445 9.886 8.226 1.00 78.81 94 GLN A N 1
ATOM 769 C CA . GLN A 1 94 ? 1.179 10.690 7.261 1.00 78.81 94 GLN A CA 1
ATOM 770 C C . GLN A 1 94 ? 1.421 9.991 5.914 1.00 78.81 94 GLN A C 1
ATOM 772 O O . GLN A 1 94 ? 2.127 10.531 5.068 1.00 78.81 94 GLN A O 1
ATOM 777 N N . MET A 1 95 ? 0.836 8.810 5.690 1.00 85.12 95 MET A N 1
ATOM 778 C CA . MET A 1 95 ? 1.111 8.031 4.485 1.00 85.12 95 MET A CA 1
ATOM 779 C C . MET A 1 95 ? 0.478 8.666 3.241 1.00 85.12 95 MET A C 1
ATOM 781 O O . MET A 1 95 ? -0.736 8.867 3.177 1.00 85.12 95 MET A O 1
ATOM 785 N N . LEU A 1 96 ? 1.307 8.959 2.235 1.00 86.12 96 LEU A N 1
ATOM 786 C CA . LEU A 1 96 ? 0.864 9.460 0.936 1.00 86.12 96 LEU A CA 1
ATOM 787 C C . LEU A 1 96 ? 0.555 8.305 -0.012 1.00 86.12 96 LEU A C 1
ATOM 789 O O . LEU A 1 96 ? 1.445 7.529 -0.367 1.00 86.12 96 LEU A O 1
ATOM 793 N N . VAL A 1 97 ? -0.688 8.243 -0.480 1.00 87.06 97 VAL A N 1
ATOM 794 C CA . VAL A 1 97 ? -1.187 7.153 -1.319 1.00 87.06 97 VAL A CA 1
ATOM 795 C C . VAL A 1 97 ? -1.848 7.646 -2.605 1.00 87.06 97 VAL A C 1
ATOM 797 O O . VAL A 1 97 ? -2.276 8.799 -2.721 1.00 87.06 97 VAL A O 1
ATOM 800 N N . MET A 1 98 ? -1.941 6.744 -3.580 1.00 86.69 98 MET A N 1
ATOM 801 C CA . MET A 1 98 ? -2.714 6.897 -4.812 1.00 86.69 98 MET A CA 1
ATOM 802 C C . MET A 1 98 ? -3.559 5.650 -5.053 1.00 86.69 98 MET A C 1
ATOM 804 O O . MET A 1 98 ? -3.054 4.539 -4.935 1.00 86.69 98 MET A O 1
ATOM 808 N N . VAL A 1 99 ? -4.824 5.819 -5.441 1.00 85.62 99 VAL A N 1
ATOM 809 C CA . VAL A 1 99 ? -5.705 4.688 -5.768 1.00 85.62 99 VAL A CA 1
ATOM 810 C C . VAL A 1 99 ? -5.351 4.111 -7.134 1.00 85.62 99 VAL A C 1
ATOM 812 O O . VAL A 1 99 ? -5.244 4.830 -8.133 1.00 85.62 99 VAL A O 1
ATOM 815 N N . VAL A 1 100 ? -5.233 2.790 -7.190 1.00 83.06 100 VAL A N 1
ATOM 816 C CA . VAL A 1 100 ? -4.950 2.043 -8.412 1.00 83.06 100 VAL A CA 1
ATOM 817 C C . VAL A 1 100 ? -6.218 1.369 -8.906 1.00 83.06 100 VAL A C 1
ATOM 819 O O . VAL A 1 100 ? -6.947 0.740 -8.140 1.00 83.06 100 VAL A O 1
ATOM 822 N N . LYS A 1 101 ? -6.473 1.448 -10.216 1.00 81.00 101 LYS A N 1
ATOM 823 C CA . LYS A 1 101 ? -7.475 0.587 -10.837 1.00 81.00 101 LYS A CA 1
ATOM 824 C C . LYS A 1 101 ? -6.875 -0.817 -10.985 1.00 81.00 101 LYS A C 1
ATOM 826 O O . LYS A 1 101 ? -5.883 -0.953 -11.709 1.00 81.00 101 LYS A O 1
ATOM 831 N N . PRO A 1 102 ? -7.459 -1.850 -10.358 1.00 76.38 102 PRO A N 1
ATOM 832 C CA . PRO A 1 102 ? -6.890 -3.184 -10.421 1.00 76.38 102 PRO A CA 1
ATOM 833 C C . PRO A 1 102 ? -6.880 -3.725 -11.851 1.00 76.38 102 PRO A C 1
ATOM 835 O O . PRO A 1 102 ? -7.822 -3.536 -12.628 1.00 76.38 102 PRO A O 1
ATOM 838 N N . THR A 1 103 ? -5.793 -4.407 -12.194 1.00 80.44 103 THR A N 1
ATOM 839 C CA . THR A 1 103 ? -5.728 -5.319 -13.336 1.00 80.44 103 THR A CA 1
ATOM 840 C C . THR A 1 103 ? -6.312 -6.677 -12.929 1.00 80.44 103 THR A C 1
ATOM 842 O O . THR A 1 103 ? -6.523 -6.938 -11.745 1.00 80.44 103 THR A O 1
ATOM 845 N N . LEU A 1 104 ? -6.576 -7.556 -13.904 1.00 82.81 104 LEU A N 1
ATOM 846 C CA . LEU A 1 104 ? -7.009 -8.931 -13.609 1.00 82.81 104 LEU A CA 1
ATOM 847 C C . LEU A 1 104 ? -5.979 -9.681 -12.753 1.00 82.81 104 LEU A C 1
ATOM 849 O O . LEU A 1 104 ? -6.361 -10.436 -11.872 1.00 82.81 104 LEU A O 1
ATOM 853 N N . GLU A 1 105 ? -4.691 -9.434 -12.993 1.00 82.75 105 GLU A N 1
ATOM 854 C CA . GLU A 1 105 ? -3.594 -10.027 -12.228 1.00 82.75 105 GLU A CA 1
ATOM 855 C C . GLU A 1 105 ? -3.582 -9.543 -10.774 1.00 82.75 105 GLU A C 1
ATOM 857 O O . GLU A 1 105 ? -3.499 -10.367 -9.871 1.00 82.75 105 GLU A O 1
ATOM 862 N N . LEU A 1 106 ? -3.752 -8.233 -10.539 1.00 84.19 106 LEU A N 1
ATOM 863 C CA . LEU A 1 106 ? -3.849 -7.679 -9.184 1.00 84.19 106 LEU A CA 1
ATOM 864 C C . LEU A 1 106 ? -4.981 -8.331 -8.386 1.00 84.19 106 LEU A C 1
ATOM 866 O O . LEU A 1 106 ? -4.755 -8.804 -7.278 1.00 84.19 106 LEU A O 1
ATOM 870 N N . ASN A 1 107 ? -6.173 -8.415 -8.979 1.00 85.25 107 ASN A N 1
ATOM 871 C CA . ASN A 1 107 ? -7.329 -9.069 -8.357 1.00 85.25 107 ASN A CA 1
ATOM 872 C C . ASN A 1 107 ? -7.167 -10.591 -8.202 1.00 85.25 107 ASN A C 1
ATOM 874 O O . ASN A 1 107 ? -7.939 -11.213 -7.482 1.00 85.25 107 ASN A O 1
ATOM 878 N N . GLY A 1 108 ? -6.213 -11.204 -8.902 1.00 84.06 108 GLY A N 1
ATOM 879 C CA . GLY A 1 108 ? -5.907 -12.628 -8.787 1.00 84.06 108 GLY A CA 1
ATOM 880 C C . GLY A 1 108 ? -4.946 -12.962 -7.647 1.00 84.06 108 GLY A C 1
ATOM 881 O O . GLY A 1 108 ? -4.629 -14.135 -7.467 1.00 84.06 108 GLY A O 1
ATOM 882 N N . HIS A 1 109 ? -4.448 -11.967 -6.907 1.00 85.38 109 HIS A N 1
ATOM 883 C CA . HIS A 1 109 ? -3.515 -12.203 -5.810 1.00 85.38 109 HIS A CA 1
ATOM 884 C C . HIS A 1 109 ? -4.188 -12.991 -4.669 1.00 85.38 109 HIS A C 1
ATOM 886 O O . HIS A 1 109 ? -5.268 -12.583 -4.245 1.00 85.38 109 HIS A O 1
ATOM 892 N N . PRO A 1 110 ? -3.555 -14.042 -4.105 1.00 85.88 110 PRO A N 1
ATOM 893 C CA . PRO A 1 110 ? -4.174 -14.887 -3.078 1.00 85.88 110 PRO A CA 1
ATOM 894 C C . PRO A 1 110 ? -4.676 -14.136 -1.841 1.00 85.88 110 PRO A C 1
ATOM 896 O O . PRO A 1 110 ? -5.701 -14.500 -1.290 1.00 85.88 110 PRO A O 1
ATOM 899 N N . PHE A 1 111 ? -3.991 -13.065 -1.426 1.00 87.31 111 PHE A N 1
ATOM 900 C CA . PHE A 1 111 ? -4.424 -12.234 -0.289 1.00 87.31 111 PHE A CA 1
ATOM 901 C C . PHE A 1 111 ? -5.767 -11.512 -0.524 1.00 87.31 111 PHE A C 1
ATOM 903 O O . PHE A 1 111 ? -6.412 -11.088 0.424 1.00 87.31 111 PHE A O 1
ATOM 910 N N . VAL A 1 112 ? -6.154 -11.311 -1.786 1.00 84.44 112 VAL A N 1
ATOM 911 C CA . VAL A 1 112 ? -7.347 -10.542 -2.180 1.00 84.44 112 VAL A CA 1
ATOM 912 C C . VAL A 1 112 ? -8.553 -11.455 -2.447 1.00 84.44 112 VAL A C 1
ATOM 914 O O . VAL A 1 112 ? -9.656 -10.950 -2.640 1.00 84.44 112 VAL A O 1
ATOM 917 N N . GLN A 1 113 ? -8.351 -12.779 -2.487 1.00 75.75 113 GLN A N 1
ATOM 918 C CA . GLN A 1 113 ? -9.385 -13.777 -2.789 1.00 75.75 113 GLN A CA 1
ATOM 919 C C . GLN A 1 113 ? -10.070 -14.338 -1.546 1.00 75.75 113 GLN A C 1
ATOM 921 O O . GLN A 1 113 ? -9.400 -14.463 -0.499 1.00 75.75 113 GLN A O 1
#

Sequence (113 aa):
MNKLKAKKIKRHMLNSYEFWQIDEKFLVVSPDKKLFLQEGLETLPDSESGYLAYAYLDEVLKIAFLGFADPEEETYRYFESEEVLVVPAALLPQMLVMVVKPTLELNGHPFVQ